Protein AF-A0A453AQC2-F1 (afdb_monomer_lite)

pLDDT: mean 92.81, std 6.53, range [49.44, 97.38]

InterPro domains:
  IPR004114 THUMP domain [PF02926] (1-55)
  IPR004114 THUMP domain [PS51165] (1-56)
  IPR040183 THUMP domain-containing protein 1-like [PTHR13452] (1-74)
  IPR040183 THUMP domain-containing protein 1-like [cd11717] (1-56)

Radius of gyration: 13.99 Å; chains: 1; bounding box: 40×31×28 Å

Structure (mmCIF, N/CA/C/O backbone):
data_AF-A0A453AQC2-F1
#
_entry.id   AF-A0A453AQC2-F1
#
loop_
_atom_site.group_PDB
_atom_site.id
_atom_site.type_symbol
_atom_site.label_atom_id
_atom_site.label_alt_id
_atom_site.label_comp_id
_atom_site.label_asym_id
_atom_site.label_entity_id
_atom_site.label_seq_id
_atom_site.pdbx_PDB_ins_code
_atom_site.Cartn_x
_atom_site.Cartn_y
_atom_site.Cartn_z
_atom_site.occupancy
_atom_site.B_iso_or_equiv
_atom_site.auth_seq_id
_atom_site.auth_comp_id
_atom_site.auth_asym_id
_atom_site.auth_atom_id
_atom_site.pdbx_PDB_model_num
ATOM 1 N N . PHE A 1 1 ? -2.129 -9.332 -4.804 1.00 95.06 1 PHE A N 1
ATOM 2 C CA . PHE A 1 1 ? -2.096 -7.858 -4.657 1.00 95.06 1 PHE A CA 1
ATOM 3 C C . PHE A 1 1 ? -1.451 -7.472 -3.333 1.00 95.06 1 PHE A C 1
ATOM 5 O O . PHE A 1 1 ? -1.502 -8.253 -2.392 1.00 95.06 1 PHE A O 1
ATOM 12 N N . ALA A 1 2 ? -0.884 -6.274 -3.235 1.00 95.88 2 ALA A N 1
ATOM 13 C CA . ALA A 1 2 ? -0.389 -5.709 -1.978 1.00 95.88 2 ALA A CA 1
ATOM 14 C C . ALA A 1 2 ? -1.139 -4.418 -1.642 1.00 95.88 2 ALA A C 1
ATOM 16 O O . ALA A 1 2 ? -1.579 -3.710 -2.546 1.00 95.88 2 ALA A O 1
ATOM 17 N N . VAL A 1 3 ? -1.244 -4.091 -0.353 1.00 96.62 3 VAL A N 1
ATOM 18 C CA . VAL A 1 3 ? -1.734 -2.785 0.109 1.00 96.62 3 VAL A CA 1
ATOM 19 C C . VAL A 1 3 ? -0.565 -2.019 0.711 1.00 96.62 3 VAL A C 1
ATOM 21 O O . VAL A 1 3 ? 0.084 -2.491 1.647 1.00 96.62 3 VAL A O 1
ATOM 24 N N . LEU A 1 4 ? -0.294 -0.837 0.173 1.00 95.38 4 LEU A N 1
ATOM 25 C CA . LEU A 1 4 ? 0.713 0.088 0.662 1.00 95.38 4 LEU A CA 1
ATOM 26 C C . LEU A 1 4 ? 0.014 1.247 1.369 1.00 95.38 4 LEU A C 1
ATOM 28 O O . LEU A 1 4 ? -0.866 1.883 0.800 1.00 95.38 4 LEU A O 1
ATOM 32 N N . TYR A 1 5 ? 0.420 1.518 2.604 1.00 96.19 5 TYR A N 1
ATOM 33 C CA . TYR A 1 5 ? -0.076 2.646 3.382 1.00 96.19 5 TYR A CA 1
ATOM 34 C C . TYR A 1 5 ? 1.006 3.713 3.504 1.00 96.19 5 TYR A C 1
ATOM 36 O O . TYR A 1 5 ? 2.119 3.403 3.937 1.00 96.19 5 TYR A O 1
ATOM 44 N N . GLU A 1 6 ? 0.647 4.956 3.203 1.00 94.62 6 GLU A N 1
ATOM 45 C CA . GLU A 1 6 ? 1.473 6.136 3.440 1.00 94.62 6 GLU A CA 1
ATOM 46 C C . GLU A 1 6 ? 0.665 7.226 4.146 1.00 94.62 6 GLU A C 1
ATOM 48 O O . GLU A 1 6 ? -0.512 7.442 3.859 1.00 94.62 6 GLU A O 1
ATOM 53 N N . ALA A 1 7 ? 1.311 7.947 5.059 1.00 95.06 7 ALA A N 1
ATOM 54 C CA . ALA A 1 7 ? 0.705 9.068 5.761 1.00 95.06 7 ALA A CA 1
ATOM 55 C C . ALA A 1 7 ? 1.619 10.290 5.703 1.00 95.06 7 ALA A C 1
ATOM 57 O O . ALA A 1 7 ? 2.825 10.195 5.933 1.00 95.06 7 ALA A O 1
ATOM 58 N N . ARG A 1 8 ? 1.033 11.454 5.424 1.00 94.50 8 ARG A N 1
ATOM 59 C CA . ARG A 1 8 ? 1.708 12.751 5.421 1.00 94.50 8 ARG A CA 1
ATOM 60 C C . ARG A 1 8 ? 0.943 13.719 6.307 1.00 94.50 8 ARG A C 1
ATOM 62 O O . ARG A 1 8 ? -0.208 14.057 6.030 1.00 94.50 8 ARG A O 1
ATOM 69 N N . SER A 1 9 ? 1.601 14.187 7.366 1.00 92.06 9 SER A N 1
ATOM 70 C CA . SER A 1 9 ? 0.995 15.109 8.337 1.00 92.06 9 SER A CA 1
ATOM 71 C C . SER A 1 9 ? -0.322 14.570 8.924 1.00 92.06 9 SER A C 1
ATOM 73 O O . SER A 1 9 ? -1.258 15.327 9.162 1.00 92.06 9 SER A O 1
ATOM 75 N N . ASN A 1 10 ? -0.395 13.250 9.119 1.00 91.69 10 ASN A N 1
ATOM 76 C CA . ASN A 1 10 ? -1.481 12.555 9.797 1.00 91.69 10 ASN A CA 1
ATOM 77 C C . ASN A 1 10 ? -0.876 11.424 10.643 1.00 91.69 10 ASN A C 1
ATOM 79 O O . ASN A 1 10 ? -0.169 10.571 10.111 1.00 91.69 10 ASN A O 1
ATOM 83 N N . THR A 1 11 ? -1.120 11.447 11.951 1.00 88.88 11 THR A N 1
ATOM 84 C CA . THR A 1 11 ? -0.611 10.450 12.913 1.00 88.88 11 THR A CA 1
ATOM 85 C C . THR A 1 11 ? -1.723 9.790 13.728 1.00 88.88 11 THR A C 1
ATOM 87 O O . THR A 1 11 ? -1.453 8.884 14.508 1.00 88.88 11 THR A O 1
ATOM 90 N N . GLY A 1 12 ? -2.976 10.223 13.554 1.00 90.62 12 GLY A N 1
ATOM 91 C CA . GLY A 1 12 ? -4.114 9.746 14.345 1.00 90.62 12 GLY A CA 1
ATOM 92 C C . GLY A 1 12 ? -4.722 8.431 13.854 1.00 90.62 12 GLY A C 1
ATOM 93 O O . GLY A 1 12 ? -5.595 7.879 14.519 1.00 90.62 12 GLY A O 1
ATOM 94 N N . ILE A 1 13 ? -4.299 7.933 12.689 1.00 90.88 13 ILE A N 1
ATOM 95 C CA . ILE A 1 13 ? -4.871 6.742 12.058 1.00 90.88 13 ILE A CA 1
ATOM 96 C C . ILE A 1 13 ? -3.894 5.575 12.151 1.00 90.88 13 ILE A C 1
ATOM 98 O O . ILE A 1 13 ? -2.738 5.658 11.737 1.00 90.88 13 ILE A O 1
ATOM 102 N N . ASP A 1 14 ? -4.401 4.454 12.658 1.00 93.81 14 ASP A N 1
ATOM 103 C CA . ASP A 1 14 ? -3.667 3.198 12.703 1.00 93.81 14 ASP A CA 1
ATOM 104 C C . ASP A 1 14 ? -3.528 2.603 11.294 1.00 93.81 14 ASP A C 1
ATOM 106 O O . ASP A 1 14 ? -4.508 2.209 10.649 1.00 93.81 14 ASP A O 1
ATOM 110 N N . ARG A 1 15 ? -2.274 2.487 10.850 1.00 94.00 15 ARG A N 1
ATOM 111 C CA . ARG A 1 15 ? -1.866 1.854 9.593 1.00 94.00 15 ARG A CA 1
ATOM 112 C C . ARG A 1 15 ? -2.518 0.485 9.382 1.00 94.00 15 ARG A C 1
ATOM 114 O O . ARG A 1 15 ? -2.980 0.194 8.278 1.00 94.00 15 ARG A O 1
ATOM 121 N N . MET A 1 16 ? -2.541 -0.371 10.405 1.00 95.94 16 MET A N 1
ATOM 122 C CA . MET A 1 16 ? -3.033 -1.746 10.265 1.00 95.94 16 MET A CA 1
ATOM 123 C C . MET A 1 16 ? -4.545 -1.795 10.083 1.00 95.94 16 MET A C 1
ATOM 125 O O . MET A 1 16 ? -5.034 -2.649 9.343 1.00 95.94 16 MET A O 1
ATOM 129 N N . LYS A 1 17 ? -5.292 -0.856 10.679 1.00 95.88 17 LYS A N 1
ATOM 130 C CA . LYS A 1 17 ? -6.740 -0.742 10.445 1.00 95.88 17 LYS A CA 1
ATOM 131 C C . LYS A 1 17 ? -7.037 -0.461 8.978 1.00 95.88 17 LYS A C 1
ATOM 133 O O . L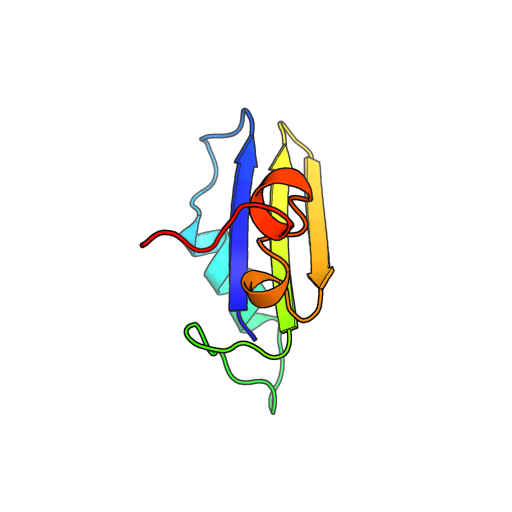YS A 1 17 ? -7.900 -1.122 8.409 1.00 95.88 17 LYS A O 1
ATOM 138 N N . ILE A 1 18 ? -6.288 0.451 8.357 1.00 95.56 18 ILE A N 1
ATOM 139 C CA . ILE A 1 18 ? -6.457 0.793 6.940 1.00 95.56 18 ILE A CA 1
ATOM 140 C C . ILE A 1 18 ? -6.097 -0.387 6.037 1.00 95.56 18 ILE A C 1
ATOM 142 O O . ILE A 1 18 ? -6.904 -0.779 5.198 1.00 95.56 18 ILE A O 1
ATOM 146 N N . ILE A 1 19 ? -4.929 -1.002 6.242 1.00 96.31 19 ILE A N 1
ATOM 147 C CA . ILE A 1 19 ? -4.487 -2.150 5.434 1.00 96.31 19 ILE A CA 1
ATOM 148 C C . ILE A 1 19 ? -5.497 -3.298 5.510 1.00 96.31 19 ILE A C 1
ATOM 150 O O . ILE A 1 19 ? -5.899 -3.834 4.477 1.00 96.31 19 ILE A O 1
ATOM 154 N N . ASN A 1 20 ? -5.944 -3.645 6.719 1.00 95.94 20 ASN A N 1
ATOM 155 C CA . ASN A 1 20 ? -6.899 -4.730 6.921 1.00 95.94 20 ASN A CA 1
ATOM 156 C C . ASN A 1 20 ? -8.278 -4.404 6.340 1.00 95.94 20 ASN A C 1
ATOM 158 O O . ASN A 1 20 ? -8.919 -5.296 5.791 1.00 95.94 20 ASN A O 1
ATOM 162 N N . ALA A 1 21 ? -8.739 -3.155 6.447 1.00 96.31 21 ALA A N 1
ATOM 163 C CA . ALA A 1 21 ? -10.004 -2.734 5.854 1.00 96.31 21 ALA A CA 1
ATOM 164 C C . ALA A 1 21 ? -9.972 -2.875 4.327 1.00 96.31 21 ALA A C 1
ATOM 166 O O . ALA A 1 21 ? -10.865 -3.483 3.750 1.00 96.31 21 ALA A O 1
ATOM 167 N N . VAL A 1 22 ? -8.907 -2.395 3.681 1.00 96.12 22 VAL A N 1
ATOM 168 C CA . VAL A 1 22 ? -8.744 -2.495 2.222 1.00 96.12 22 VAL A CA 1
ATOM 169 C C . VAL A 1 22 ? -8.641 -3.951 1.780 1.00 96.12 22 VAL A C 1
ATOM 171 O O . VAL A 1 22 ? -9.323 -4.349 0.842 1.00 96.12 22 VAL A O 1
ATOM 174 N N . ALA A 1 23 ? -7.835 -4.762 2.470 1.00 94.94 23 ALA A N 1
ATOM 175 C CA . ALA A 1 23 ? -7.663 -6.172 2.131 1.00 94.94 23 ALA A CA 1
ATOM 176 C C . ALA A 1 23 ? -8.972 -6.971 2.249 1.00 94.94 23 ALA A C 1
ATOM 178 O O . ALA A 1 23 ? -9.239 -7.818 1.403 1.00 94.94 23 ALA A O 1
ATOM 179 N N . LYS A 1 24 ? -9.802 -6.685 3.263 1.00 95.44 24 LYS A N 1
ATOM 180 C CA . LYS A 1 24 ? -11.116 -7.329 3.453 1.00 95.44 24 LYS A CA 1
ATOM 181 C C . LYS A 1 24 ? -12.152 -6.916 2.408 1.00 95.44 24 LYS A C 1
ATOM 183 O O . LYS A 1 24 ? -13.047 -7.701 2.120 1.00 95.44 24 LYS A O 1
ATOM 188 N N . SER A 1 25 ? -12.040 -5.713 1.852 1.00 95.00 25 SER A N 1
ATOM 189 C CA . SER A 1 25 ? -12.959 -5.211 0.823 1.00 95.00 25 SER A CA 1
ATOM 190 C C . SER A 1 25 ? -12.742 -5.843 -0.554 1.00 95.00 25 SER A C 1
ATOM 192 O O . SER A 1 25 ? -13.524 -5.591 -1.467 1.00 95.00 25 SER A O 1
ATOM 194 N N . ILE A 1 26 ? -11.681 -6.634 -0.732 1.00 93.81 26 ILE A N 1
ATOM 195 C CA . ILE A 1 26 ? -11.330 -7.227 -2.021 1.00 93.81 26 ILE A CA 1
ATOM 196 C C . ILE A 1 26 ? -11.813 -8.682 -2.048 1.00 93.81 26 ILE A C 1
ATOM 198 O O . ILE A 1 26 ? -11.366 -9.486 -1.225 1.00 93.81 26 ILE A O 1
ATOM 202 N N . PRO A 1 27 ? -12.721 -9.043 -2.972 1.00 92.38 27 PRO A N 1
ATOM 203 C CA . PRO A 1 27 ? -13.260 -10.393 -3.050 1.00 92.38 27 PRO A CA 1
ATOM 204 C C . PRO A 1 27 ? -12.250 -11.385 -3.647 1.00 92.38 27 PRO A C 1
ATOM 206 O O . PRO A 1 27 ? -11.282 -11.018 -4.319 1.00 92.38 27 PRO A O 1
ATOM 209 N N . GLN A 1 28 ? -12.514 -12.678 -3.441 1.00 89.19 28 GLN A N 1
ATOM 210 C CA . GLN A 1 28 ? -11.827 -13.743 -4.175 1.00 89.19 28 GLN A CA 1
ATOM 211 C C . GLN A 1 28 ? -12.076 -13.603 -5.691 1.00 89.19 28 GLN A C 1
ATOM 213 O O . GLN A 1 28 ? -13.140 -13.116 -6.076 1.00 89.19 28 GLN A O 1
ATOM 218 N N . PRO A 1 29 ? -11.129 -14.000 -6.566 1.00 92.50 29 PRO A N 1
ATOM 219 C CA . PRO A 1 29 ? -9.948 -14.845 -6.326 1.00 92.50 29 PRO A CA 1
ATOM 220 C C . PRO A 1 29 ? -8.662 -14.079 -5.966 1.00 92.50 29 PRO A C 1
ATOM 222 O O . PRO A 1 29 ? -7.580 -14.664 -5.921 1.00 92.50 29 PRO A O 1
ATOM 225 N N . HIS A 1 30 ? -8.737 -12.770 -5.731 1.00 92.44 30 HIS A N 1
ATOM 226 C CA . HIS A 1 30 ? -7.544 -11.950 -5.540 1.00 92.44 30 HIS A CA 1
ATOM 227 C C . HIS A 1 30 ? -6.882 -12.232 -4.183 1.00 92.44 30 HIS A C 1
ATOM 229 O O . HIS A 1 30 ? -7.404 -11.873 -3.130 1.00 92.44 30 HIS A O 1
ATOM 235 N N . LYS A 1 31 ? -5.702 -12.863 -4.200 1.00 91.75 31 LYS A N 1
ATOM 236 C CA . LYS A 1 31 ? -4.924 -13.170 -2.992 1.00 91.75 31 LYS A CA 1
ATOM 237 C C . LYS A 1 31 ? -3.941 -12.048 -2.660 1.00 91.75 31 LYS A C 1
ATOM 239 O O . LYS A 1 31 ? -3.393 -11.396 -3.553 1.00 91.75 31 LYS A O 1
ATOM 244 N N . VAL A 1 32 ? -3.694 -11.834 -1.369 1.00 93.62 32 VAL A N 1
ATOM 245 C CA . VAL A 1 32 ? -2.626 -10.944 -0.901 1.00 93.62 32 VAL A CA 1
ATOM 246 C C . VAL A 1 32 ? -1.264 -11.573 -1.205 1.00 93.62 32 VAL A C 1
ATOM 248 O O . VAL A 1 32 ? -1.026 -12.730 -0.868 1.00 93.62 32 VAL A O 1
ATOM 251 N N . ASP A 1 33 ? -0.375 -10.796 -1.818 1.00 92.94 33 ASP A N 1
ATOM 252 C CA . ASP A 1 33 ? 1.025 -11.148 -2.059 1.00 92.94 33 ASP A CA 1
ATOM 253 C C . ASP A 1 33 ? 1.892 -9.930 -1.732 1.00 92.94 33 ASP A C 1
ATOM 255 O O . ASP A 1 33 ? 1.713 -8.860 -2.308 1.00 92.94 33 ASP A O 1
ATOM 259 N N . LEU A 1 34 ? 2.801 -10.078 -0.770 1.00 90.88 34 LEU A N 1
ATOM 260 C CA . LEU A 1 34 ? 3.710 -9.017 -0.334 1.00 90.88 34 LEU A CA 1
ATOM 261 C C . LEU A 1 34 ? 5.076 -9.094 -1.021 1.00 90.88 34 LEU A C 1
ATOM 263 O O . LEU A 1 34 ? 5.836 -8.124 -0.955 1.00 90.88 34 LEU A O 1
ATOM 267 N N . SER A 1 35 ? 5.390 -10.218 -1.668 1.00 89.56 35 SER A N 1
ATOM 268 C CA . SER A 1 35 ? 6.643 -10.440 -2.379 1.00 89.56 35 SER A CA 1
ATOM 269 C C . SER A 1 35 ? 6.550 -9.852 -3.782 1.00 89.56 35 SER A C 1
ATOM 271 O O . SER A 1 35 ? 7.176 -8.816 -4.035 1.00 89.56 35 SER A O 1
ATOM 273 N N . ASN A 1 36 ? 5.679 -10.412 -4.630 1.00 90.12 36 ASN A N 1
ATOM 274 C CA . ASN A 1 36 ? 5.542 -10.026 -6.034 1.00 90.12 36 ASN A CA 1
ATOM 275 C C . ASN A 1 36 ? 4.078 -9.752 -6.435 1.00 90.12 36 ASN A C 1
ATOM 277 O O . ASN A 1 36 ? 3.457 -10.539 -7.144 1.00 90.12 36 ASN A O 1
ATOM 281 N N . PRO A 1 37 ? 3.483 -8.643 -5.964 1.00 93.25 37 PRO A N 1
ATOM 282 C CA . PRO A 1 37 ? 2.088 -8.337 -6.255 1.00 93.25 37 PRO A CA 1
ATOM 283 C C . PRO A 1 37 ? 1.854 -7.907 -7.711 1.00 93.25 37 PRO A C 1
ATOM 285 O O . PRO A 1 37 ? 2.385 -6.881 -8.129 1.00 93.25 37 PRO A O 1
ATOM 288 N N . ASP A 1 38 ? 0.910 -8.556 -8.407 1.00 91.88 38 ASP A N 1
ATOM 289 C CA . ASP A 1 38 ? 0.437 -8.108 -9.738 1.00 91.88 38 ASP A CA 1
ATOM 290 C C . ASP A 1 38 ? -0.108 -6.669 -9.714 1.00 91.88 38 ASP A C 1
ATOM 292 O O . ASP A 1 38 ? 0.073 -5.867 -10.629 1.00 91.88 38 ASP A O 1
ATOM 296 N N . LYS A 1 39 ? -0.808 -6.346 -8.622 1.00 95.06 39 LYS A N 1
ATOM 297 C CA . LYS A 1 39 ? -1.450 -5.056 -8.359 1.00 95.06 39 LYS A CA 1
ATOM 298 C C . LYS A 1 39 ? -1.056 -4.566 -6.978 1.00 95.06 39 LYS A C 1
ATOM 300 O O . LYS A 1 39 ? -1.151 -5.313 -6.000 1.00 95.06 39 LYS A O 1
ATOM 305 N N . THR A 1 40 ? -0.671 -3.302 -6.881 1.00 96.56 40 THR A N 1
ATOM 306 C CA . THR A 1 40 ? -0.453 -2.610 -5.609 1.00 96.56 40 THR A CA 1
ATOM 307 C C . THR A 1 40 ? -1.522 -1.544 -5.428 1.00 96.56 40 THR A C 1
ATOM 309 O O . THR A 1 40 ? -1.731 -0.705 -6.300 1.00 96.56 40 THR A O 1
ATOM 312 N N . ILE A 1 41 ? -2.203 -1.585 -4.290 1.00 97.38 41 ILE A N 1
ATOM 313 C CA . ILE A 1 41 ? -3.180 -0.582 -3.878 1.00 97.38 41 ILE A CA 1
ATOM 314 C C . ILE A 1 41 ? -2.466 0.371 -2.935 1.00 97.38 41 ILE A C 1
ATOM 316 O O . ILE A 1 41 ? -2.044 -0.024 -1.850 1.00 97.38 41 ILE A O 1
ATOM 320 N N . ILE A 1 42 ? -2.304 1.613 -3.360 1.00 96.88 42 ILE A N 1
ATOM 321 C CA . ILE A 1 42 ? -1.692 2.677 -2.576 1.00 96.88 42 ILE A CA 1
ATOM 322 C C . ILE A 1 42 ? -2.815 3.417 -1.867 1.00 96.88 42 ILE A C 1
ATOM 324 O O . ILE A 1 42 ? -3.735 3.914 -2.513 1.00 96.88 42 ILE A O 1
ATOM 328 N N . VAL A 1 43 ? -2.726 3.497 -0.546 1.00 97.38 43 VAL A N 1
ATOM 329 C CA . VAL A 1 43 ? -3.592 4.328 0.282 1.00 97.38 43 VAL A CA 1
ATOM 330 C C . VAL A 1 43 ? -2.734 5.392 0.932 1.00 97.38 43 VAL A C 1
ATOM 332 O O . VAL A 1 43 ? -1.899 5.092 1.787 1.00 97.38 43 VAL A O 1
ATOM 335 N N . GLN A 1 44 ? -2.941 6.633 0.512 1.00 96.00 44 GLN A N 1
ATOM 336 C CA . GLN A 1 44 ? -2.217 7.781 1.019 1.00 96.00 44 GLN A CA 1
ATOM 337 C C . GLN A 1 44 ? -3.161 8.693 1.792 1.00 96.00 44 GLN A C 1
ATOM 339 O O . GLN A 1 44 ? -4.163 9.171 1.262 1.00 96.00 44 GLN A O 1
ATOM 344 N N . ILE A 1 45 ? -2.817 8.967 3.045 1.00 95.88 45 ILE A N 1
ATOM 345 C CA . ILE A 1 45 ? -3.547 9.913 3.884 1.00 95.88 45 ILE A CA 1
ATOM 346 C C . ILE A 1 45 ? -2.711 11.178 4.029 1.00 95.88 45 ILE A C 1
ATOM 348 O O . ILE A 1 45 ? -1.624 11.149 4.602 1.00 95.88 45 ILE A O 1
ATOM 352 N N . ALA A 1 46 ? -3.217 12.302 3.530 1.00 95.69 46 ALA A N 1
ATOM 353 C CA . ALA A 1 46 ? -2.574 13.603 3.664 1.00 95.69 46 ALA A CA 1
ATOM 354 C C . ALA A 1 46 ? -3.513 14.572 4.386 1.00 95.69 46 ALA A C 1
ATOM 356 O O . ALA A 1 46 ? -4.561 14.940 3.853 1.00 95.69 46 ALA A O 1
ATOM 357 N N . LYS A 1 47 ? -3.138 14.999 5.600 1.00 92.88 47 LYS A N 1
ATOM 358 C CA . LYS A 1 47 ? -4.005 15.789 6.495 1.00 92.88 47 LYS A CA 1
ATOM 359 C C . LYS A 1 47 ? -5.360 15.090 6.713 1.00 92.88 47 LYS A C 1
ATOM 361 O O . LYS A 1 47 ? -5.408 14.087 7.418 1.00 92.88 47 LYS A O 1
ATOM 366 N N . THR A 1 48 ? -6.434 15.594 6.107 1.00 94.12 48 THR A N 1
ATOM 367 C CA . THR A 1 48 ? -7.810 15.077 6.204 1.00 94.12 48 THR A CA 1
ATOM 368 C C . THR A 1 48 ? -8.280 14.354 4.936 1.00 94.12 48 THR A C 1
ATOM 370 O O . THR A 1 48 ? -9.440 13.962 4.855 1.00 94.12 48 THR A O 1
ATOM 373 N N . ILE A 1 49 ? -7.404 14.171 3.942 1.00 95.69 49 ILE A N 1
ATOM 374 C CA . ILE A 1 49 ? -7.744 13.588 2.639 1.00 95.69 49 ILE A CA 1
ATOM 375 C C . ILE A 1 49 ? -7.209 12.156 2.561 1.00 95.69 49 ILE A C 1
ATOM 377 O O . ILE A 1 49 ? -6.027 11.921 2.817 1.00 95.69 49 ILE A O 1
ATOM 381 N N . CYS A 1 50 ? -8.073 11.217 2.170 1.00 95.06 50 CYS A N 1
ATOM 382 C CA . CYS A 1 50 ? -7.711 9.844 1.826 1.00 95.06 50 CYS A CA 1
ATOM 383 C C . CYS A 1 50 ? -7.679 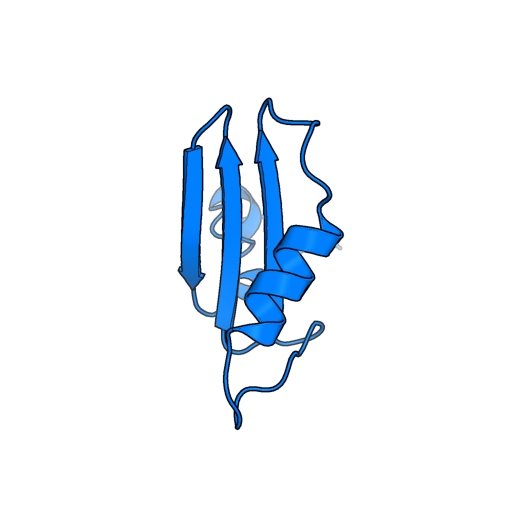9.694 0.301 1.00 95.06 50 CYS A C 1
ATOM 385 O O . CYS A 1 50 ? -8.677 9.949 -0.370 1.00 95.06 50 CYS A O 1
ATOM 387 N N . MET A 1 51 ? -6.535 9.288 -0.238 1.00 97.12 51 MET A N 1
ATOM 388 C CA . MET A 1 51 ? -6.318 9.050 -1.662 1.00 97.12 51 MET A CA 1
ATOM 389 C C . MET A 1 51 ? -6.026 7.572 -1.873 1.00 97.12 51 MET A C 1
ATOM 391 O O . MET A 1 51 ? -5.209 6.989 -1.158 1.00 97.12 51 MET A O 1
ATOM 395 N N . ILE A 1 52 ? -6.691 6.972 -2.856 1.00 97.00 52 ILE A N 1
ATOM 396 C CA . ILE A 1 52 ? -6.544 5.555 -3.178 1.00 97.00 52 ILE A CA 1
ATOM 397 C C . ILE A 1 52 ? -6.204 5.433 -4.659 1.00 97.00 52 ILE A C 1
ATOM 399 O O . ILE A 1 52 ? -6.891 6.004 -5.502 1.00 97.00 52 ILE A O 1
ATOM 403 N N . GLY A 1 53 ? -5.154 4.679 -4.969 1.00 96.88 53 GLY A N 1
ATOM 404 C CA . GLY A 1 53 ? -4.743 4.371 -6.336 1.00 96.88 53 GLY A CA 1
ATOM 405 C C . GLY A 1 53 ? -4.417 2.892 -6.489 1.00 96.88 53 GLY A C 1
ATOM 406 O O . GLY A 1 53 ? -3.846 2.286 -5.586 1.00 96.88 53 GLY A O 1
ATOM 407 N N . VAL A 1 54 ? -4.768 2.305 -7.631 1.00 96.50 54 VAL A N 1
ATOM 408 C CA . VAL A 1 54 ? -4.425 0.918 -7.970 1.00 96.50 54 VAL A CA 1
ATOM 409 C C . VAL A 1 54 ? -3.457 0.945 -9.138 1.00 96.50 54 VAL A C 1
ATOM 411 O O . VAL A 1 54 ? -3.772 1.493 -10.190 1.00 96.50 54 VAL A O 1
ATOM 414 N N . VAL A 1 55 ? -2.277 0.371 -8.942 1.00 96.38 55 VAL A N 1
ATOM 415 C CA . VAL A 1 55 ? -1.179 0.437 -9.908 1.00 96.38 55 VAL A CA 1
ATOM 416 C C . VAL A 1 55 ? -0.559 -0.935 -10.138 1.00 96.38 55 VAL A C 1
ATOM 418 O O . VAL A 1 55 ? -0.625 -1.825 -9.287 1.00 96.38 55 VAL A O 1
ATOM 421 N N . GLU A 1 56 ? 0.067 -1.095 -11.294 1.00 95.56 56 GLU A N 1
ATOM 422 C CA . GLU A 1 56 ? 0.826 -2.285 -11.683 1.00 95.56 56 GLU A CA 1
ATOM 423 C C . GLU A 1 56 ? 2.325 -2.008 -11.575 1.00 95.56 56 GLU A C 1
ATOM 425 O O . GLU A 1 56 ? 2.749 -0.853 -11.646 1.00 95.56 56 GLU A O 1
ATOM 430 N N . ARG A 1 57 ? 3.131 -3.067 -11.415 1.00 92.62 57 ARG A N 1
ATOM 431 C CA . ARG A 1 57 ? 4.605 -2.993 -11.460 1.00 92.62 57 ARG A CA 1
ATOM 432 C C . ARG A 1 57 ? 5.211 -1.947 -10.509 1.00 92.62 57 ARG A C 1
ATOM 434 O O . ARG A 1 57 ? 6.254 -1.365 -10.782 1.00 92.62 57 ARG A O 1
ATOM 441 N N . TYR A 1 58 ? 4.568 -1.699 -9.364 1.00 92.88 58 TYR A N 1
ATOM 442 C CA . TYR A 1 58 ? 4.950 -0.604 -8.460 1.00 92.88 58 TYR A CA 1
ATOM 443 C C . TYR A 1 58 ? 6.374 -0.743 -7.906 1.00 92.88 58 TYR A C 1
ATOM 445 O O . TYR A 1 58 ? 7.118 0.234 -7.850 1.00 92.88 58 TYR A O 1
ATOM 453 N N . LYS A 1 59 ? 6.762 -1.960 -7.498 1.00 88.81 59 LYS A N 1
ATOM 454 C CA . LYS A 1 59 ? 8.124 -2.240 -7.024 1.00 88.81 59 LYS A CA 1
ATOM 455 C C . LYS A 1 59 ? 9.137 -2.216 -8.168 1.00 88.81 59 LYS A C 1
ATOM 457 O O . LYS A 1 59 ? 10.186 -1.608 -8.010 1.00 88.81 59 LYS A O 1
ATOM 462 N N . GLU A 1 60 ? 8.800 -2.838 -9.298 1.00 91.19 60 GLU A N 1
ATOM 463 C CA . GLU A 1 60 ? 9.655 -2.900 -10.494 1.00 91.19 60 GLU A CA 1
ATOM 464 C C . GLU A 1 60 ? 9.992 -1.506 -11.035 1.00 91.19 60 GLU A C 1
ATOM 466 O O . GLU A 1 60 ? 11.112 -1.256 -11.461 1.00 91.19 60 GLU A O 1
ATOM 471 N N . LEU A 1 61 ? 9.038 -0.576 -10.973 1.00 92.75 61 LEU A N 1
ATOM 472 C CA . LEU A 1 61 ? 9.199 0.798 -11.447 1.00 92.75 61 LEU A CA 1
ATOM 473 C C . LEU A 1 61 ? 9.701 1.751 -10.352 1.00 92.75 61 LEU A C 1
ATOM 475 O O . LEU A 1 61 ? 9.443 2.953 -10.420 1.00 92.75 61 LEU A O 1
ATOM 479 N N . SER A 1 62 ? 10.381 1.237 -9.321 1.00 92.75 62 SER A N 1
ATOM 480 C CA . SER A 1 62 ? 10.946 2.017 -8.207 1.00 92.75 62 SER A CA 1
ATOM 481 C C . SER A 1 62 ? 9.953 3.010 -7.595 1.00 92.75 62 SER A C 1
ATOM 483 O O . SER A 1 62 ? 10.265 4.181 -7.384 1.00 92.75 62 SER A O 1
ATOM 485 N N . LYS A 1 63 ? 8.716 2.564 -7.339 1.00 92.69 63 LYS A N 1
ATOM 486 C CA . LYS A 1 63 ? 7.614 3.399 -6.824 1.00 92.69 63 LYS A CA 1
ATOM 487 C C . LYS A 1 63 ? 7.307 4.628 -7.694 1.00 92.69 63 LYS A C 1
ATOM 489 O O . LYS A 1 63 ? 6.889 5.662 -7.181 1.00 92.69 63 LYS A O 1
ATOM 494 N N . PHE A 1 64 ? 7.560 4.530 -8.998 1.00 93.50 64 PHE A N 1
ATOM 495 C CA . PHE A 1 64 ? 7.500 5.632 -9.965 1.00 93.50 64 PHE A CA 1
ATOM 496 C C . PHE A 1 64 ? 8.443 6.804 -9.657 1.00 93.50 64 PHE A C 1
ATOM 498 O O . PHE A 1 64 ? 8.289 7.902 -10.194 1.00 93.50 64 PHE A O 1
ATOM 505 N N . ASN A 1 65 ? 9.453 6.592 -8.815 1.00 94.56 65 ASN A N 1
ATOM 506 C CA . ASN A 1 65 ? 10.499 7.571 -8.598 1.00 94.56 65 ASN A CA 1
ATOM 507 C C . ASN A 1 65 ? 11.500 7.486 -9.756 1.00 94.56 65 ASN A C 1
ATOM 509 O O . ASN A 1 65 ? 12.370 6.619 -9.767 1.00 94.56 65 ASN A O 1
ATOM 513 N N . LEU A 1 66 ? 11.382 8.403 -10.720 1.00 94.12 66 LEU A N 1
ATOM 514 C CA . LEU A 1 66 ? 12.238 8.431 -11.913 1.00 94.12 66 LEU A CA 1
ATOM 515 C C . LEU A 1 66 ? 13.728 8.449 -11.568 1.00 94.12 66 LEU A C 1
ATOM 517 O O . LEU A 1 66 ? 14.499 7.724 -12.183 1.00 94.12 66 LEU A O 1
ATOM 521 N N . ARG A 1 67 ? 14.125 9.218 -10.546 1.00 94.50 67 ARG A N 1
ATOM 522 C CA . ARG A 1 67 ? 15.525 9.291 -10.117 1.00 94.50 67 ARG A CA 1
ATOM 523 C C . ARG A 1 67 ? 16.034 7.933 -9.642 1.00 94.50 67 ARG A C 1
ATOM 525 O O . ARG A 1 67 ? 17.131 7.557 -10.023 1.00 94.50 67 ARG A O 1
ATOM 532 N N . GLN A 1 68 ? 15.259 7.217 -8.825 1.00 92.44 68 GLN A N 1
ATOM 533 C CA . GLN A 1 68 ? 15.624 5.870 -8.373 1.00 92.44 68 GLN A CA 1
ATOM 534 C C . GLN A 1 68 ? 15.590 4.853 -9.513 1.00 92.44 68 GLN A C 1
ATOM 536 O O . GLN A 1 68 ? 16.454 3.990 -9.569 1.00 92.44 68 GLN A O 1
ATOM 541 N N . LEU A 1 69 ? 14.616 4.956 -10.418 1.00 93.12 69 LEU A N 1
ATOM 542 C CA . LEU A 1 69 ? 14.475 4.047 -11.554 1.00 93.12 69 LEU A CA 1
ATOM 543 C C . LEU A 1 69 ? 15.666 4.126 -12.521 1.00 93.12 69 LEU A C 1
ATOM 545 O O . LEU A 1 69 ? 16.050 3.116 -13.096 1.00 93.12 69 LEU A O 1
ATOM 549 N N . THR A 1 70 ? 16.254 5.312 -12.692 1.00 94.12 70 THR A N 1
ATOM 550 C CA . THR A 1 70 ? 17.424 5.528 -13.559 1.00 94.12 70 THR A CA 1
ATOM 551 C C . THR A 1 70 ? 18.761 5.433 -12.826 1.00 94.12 70 THR A C 1
ATOM 553 O O . THR A 1 70 ? 19.807 5.603 -13.453 1.00 94.12 70 THR A O 1
ATOM 556 N N . SER A 1 71 ? 18.758 5.235 -11.506 1.00 92.19 71 SER A N 1
ATOM 557 C CA . SER A 1 71 ? 20.002 5.053 -10.759 1.00 92.19 71 SER A CA 1
ATOM 558 C C . SER A 1 71 ? 20.699 3.770 -11.220 1.00 92.19 71 SER A C 1
ATOM 560 O O . SER A 1 71 ? 20.021 2.771 -11.470 1.00 92.19 71 SER A O 1
ATOM 562 N N . PRO A 1 72 ? 22.043 3.753 -11.296 1.00 87.69 72 PRO A N 1
AT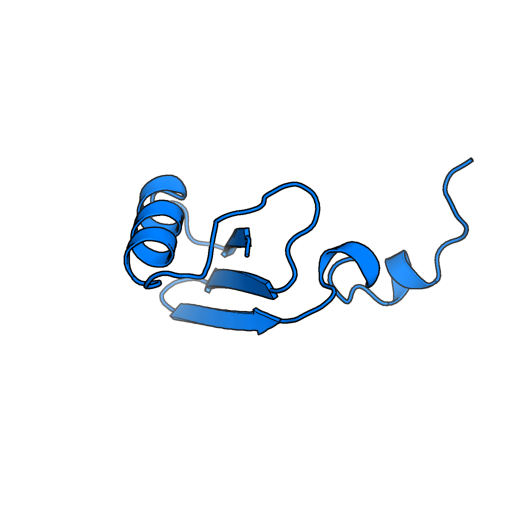OM 563 C CA . PRO A 1 72 ? 22.779 2.510 -11.472 1.00 87.69 72 PRO A CA 1
ATOM 564 C C . PRO A 1 72 ? 22.360 1.493 -10.399 1.00 87.69 72 PRO A C 1
ATOM 566 O O . PRO A 1 72 ? 22.092 1.910 -9.266 1.00 87.69 72 PRO A O 1
ATOM 569 N N . PRO A 1 73 ? 22.319 0.187 -10.717 1.00 79.00 73 PRO A N 1
ATOM 570 C CA . PRO A 1 73 ? 22.077 -0.832 -9.706 1.00 79.00 73 PRO A CA 1
ATOM 571 C C . PRO A 1 73 ? 23.092 -0.670 -8.565 1.00 79.00 73 PRO A C 1
ATOM 573 O O . PRO A 1 73 ? 24.286 -0.494 -8.831 1.00 79.00 73 PRO A O 1
ATOM 576 N N . GLU A 1 74 ? 22.628 -0.692 -7.311 1.00 67.38 74 GLU A N 1
ATOM 577 C CA . GLU A 1 74 ? 23.535 -0.761 -6.159 1.00 67.38 74 GLU A CA 1
ATOM 578 C C . GLU A 1 74 ? 24.401 -2.026 -6.300 1.00 67.38 74 GLU A C 1
ATOM 580 O O . GLU A 1 74 ? 23.881 -3.101 -6.607 1.00 67.38 74 GLU A O 1
ATOM 585 N N . LYS A 1 75 ? 25.724 -1.853 -6.180 1.00 49.44 75 LYS A N 1
ATOM 586 C CA . LYS A 1 75 ? 26.716 -2.934 -6.268 1.00 49.44 75 LYS A CA 1
ATOM 587 C C . LYS A 1 75 ? 26.624 -3.885 -5.084 1.00 49.44 75 LYS A C 1
ATOM 589 O O . LYS A 1 75 ? 26.437 -3.380 -3.955 1.00 49.44 75 LYS A O 1
#

Secondary structure (DSSP, 8-state):
-EEEEEEES--SS-HHHHHHHHHHTSPTT----SSS-SEEEEEEEETTEEEEEEEESTTTTGGG-HHHHTSPPP-

Organism: Aegilops tauschii subsp. strangulata (NCBI:txid200361)

Foldseek 3Di:
DAEAEEEAPDDPDDPVVVRVVVQVVDDPPDDYDPPADQKYWYWYHYPPDTDIDIDGCCVVCVNVPPVVNPDDPDD

Sequence (75 aa):
FAVLYEARSNTGIDRMKIINAVAKSIPQPHKVDLSNPDKTIIVQIAKTICMIGVVERYKELSKFNLRQLTSPPEK

=== Feature glossary ===
Feature key, reading from the visual/contextual features back to the raw sequence:

Rendered structure images. Six rendered views show the 3D structure from the faces of a cube — i.e. along ±x, ±y, ±z. Rendering representation is drawn randomly per protein from cartoon (secondary-structure ribbons), sticks (backbone bonds), or molecular surface; coloring is either N→C rainbow (blue at the N-terminus through red at the C-terminus) or one color per chain.

Contact-map, Ramachandran, and PAE plots. The contact map is a binary N×N matrix image: pixel (i, j) is dark where Cα_i and Cα_j are within 8 Å and |i−j|>4. Because the |i−j|>4 filter removes local helical contacts, off-diagonal stripes parallel to the main diagonal indicate parallel β-sheets; stripes perpendicular to it indicate antiparallel β-sheets. The Ramachandran plot scatters every residue's (φ, ψ) pair against the sterically allowed regions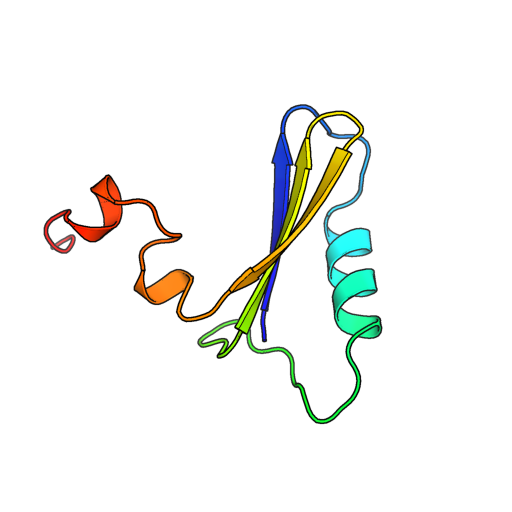. The PAE heatmap renders the predicted-aligned-error matrix.

InterPro / GO / CATH / organism. Database cross-references. InterPro integrates a dozen domain/family signature databases into unified entries with residue-range hits. GO terms attach function/process/location labels with evidence codes. CATH codes position the fold in a four-level structural taxonomy. Organism is the NCBI-taxonomy species name.

Nearest PDB structures. The Foldseek neighbor list gives the closest experimentally determined structures in the PDB, ranked by structural alignment. TM-score near 1 means near-identical fold; near 0.3 means only rough topology match. This is how one finds what a novel AlphaFold prediction most resembles in the solved-structure universe.

Predicted aligned error. PAE(i, j) answers: if I align the predicted and true structures on residue i, how far off (in Å) do I expect residue j to be? A block-diagonal PAE matrix with low values on the blocks and high values off-diagonal is the signature of a multi-domain protein with confidently predicted domains but uncertain inter-domain orientation.

Solvent-accessible surface area. Accessible surface area quantifies burial. A residue with SASA near zero is packed into the hydrophobic core; one with SASA >100 Å² sits on the surface. Computed here via the Shrake–Rupley numerical algorithm with a 1.4 Å probe.

B-factor. B-factor (Debye–Waller factor) reflects atomic displacement in the crystal lattice. It is an experimental observable (units Å²), not a prediction; low values mean the atom is pinned down, high values mean it moves or is heterogeneous across the crystal.

pLDDT. For AlphaFold models, the B-factor field carries pLDDT — the model's own estimate of local accuracy on a 0–100 scale. Regions with pLDDT<50 should be treated as essentially unmodeled; they often correspond to intrinsically disordered segments.

Backbone torsions (φ/ψ). φ (phi) and ψ (psi) are the two rotatable backbone dihedrals per residue: φ is the C(i-1)–N–Cα–C torsion, ψ is the N–Cα–C–N(i+1) torsion, both in degrees on (−180°, 180°]. α-helical residues cluster near (−60°, −45°); β-strand residues near (−120°, +130°). A Ramachandran plot is simply a scatter of (φ, ψ) for every residue.

Radius of gyration, Cα contacts, bounding box. Radius of gyration (Rg) is the root-mean-square distance of Cα atoms from their centroid — a single number f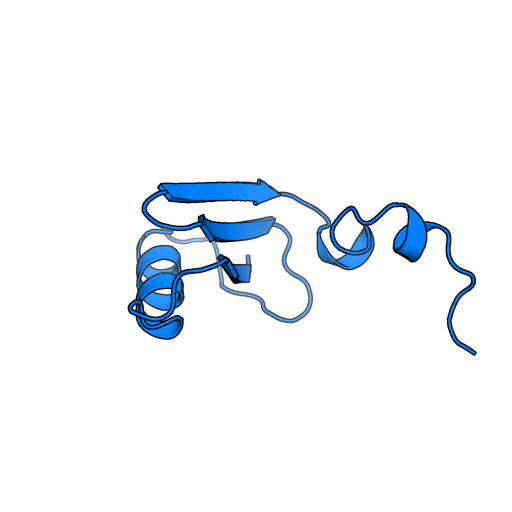or overall size and compactness. A globular domain of N residues has Rg ≈ 2.2·N^0.38 Å; an extended or disordered chain has a much larger Rg. The Cα contact count is the number of residue pairs whose Cα atoms are within 8 Å and are more than four positions apart in sequence — a standard proxy for tertiary packing density. The bounding box is the smallest axis-aligned box enclosing all Cα atoms.

Secondary structure (3-state, P-SEA). Three-state secondary structure (P-SEA) collapses the eight DSSP classes into helix (a), strand (b), and coil (c). P-SEA assigns these from Cα geometry alone — distances and angles — without requiring backbone oxygens, so it works on any Cα trace.

Secondary structure (8-state, DSSP). DSSP 8-state secondary structure assigns each residue one of H (α-helix), G (3₁₀-helix), I (π-helix), E (extended β-strand), B (isolated β-bridge), T (hydrogen-bonded turn), S (bend), or '-' (coil). The assignment is computed from backbone hydrogen-bond geometry via the Kabsch–Sander algorithm.

Foldseek 3Di. A 3Di character summarizes, for each residue, the relative orientation of the Cα frame of its nearest spatial neighbor. Because it encodes fold topology rather than chemistry, 3Di alignments detect remote structural similarity that sequence alignment misses.

mmCIF coordinates. The mmCIF block holds the 3D Cartesian coordinates of each backbone atom (N, Cα, C, O) in ångströms. mmCIF is the PDB's canonical archive format — a tagged-loop text representation of the atomic model.

Sequence. Sequence gives the chain of amino acids in standard one-letter code (A=alanine, C=cysteine, …, Y=tyrosine), read N→C. It is the only feature that is directly encoded by the gene; all structural features are 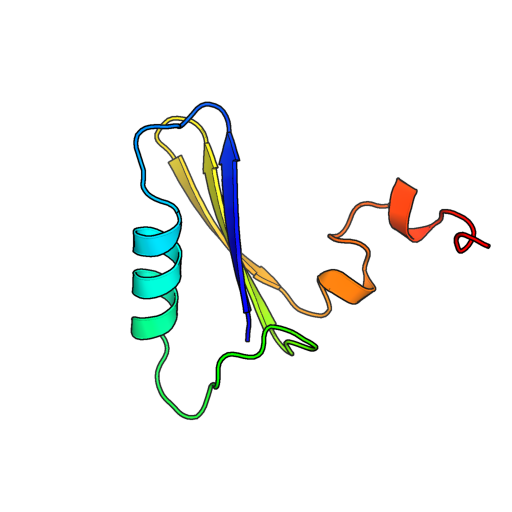derived from the folded form of this sequence.